Protein AF-A0A8J8B102-F1 (afdb_monomer)

Secondary structure (DSSP, 8-state):
--HHHHHHHHHHHHHHHHHHHHHHHHHHHHHHHHHHHHHHHHHHHHHHHHHHHHHHHHHHHHHHHHHHHHHHHHHS-HHHHHHTHHHHHHHHHHHHHHHHHHHHHHHHHHHHHH--HHHHHHHHHHHHHHHHHHHHHHHHHHHHHHHHHHHHHHHHHHHHHHT-

Solvent-accessible surface area (backbone atoms only — not comparable to full-atom values): 8856 Å² total; per-residue (Å²): 136,57,74,67,60,56,52,51,52,49,53,50,51,53,48,54,51,49,51,49,52,50,50,52,52,49,54,50,53,52,50,53,53,50,52,52,50,51,51,52,44,54,48,53,53,50,55,51,48,50,50,42,52,51,52,42,55,51,48,55,54,49,49,55,49,46,52,50,52,50,48,54,46,71,73,41,56,72,68,47,36,64,73,40,45,67,57,48,52,49,45,52,53,51,48,60,51,48,57,48,47,48,53,50,42,49,51,52,42,55,54,56,71,73,47,52,70,70,54,44,70,69,45,44,68,60,53,50,52,55,50,50,54,46,52,49,52,52,55,55,51,52,52,50,51,53,54,47,51,57,51,50,56,53,45,55,52,51,55,58,64,74,77,110

Structure (mmCIF, N/CA/C/O backbone):
data_AF-A0A8J8B102-F1
#
_entry.id   AF-A0A8J8B102-F1
#
loop_
_atom_site.group_PDB
_atom_site.id
_atom_site.type_symbol
_atom_site.label_atom_id
_atom_site.label_alt_id
_atom_site.label_comp_id
_atom_site.label_asym_id
_atom_site.label_entity_id
_atom_site.label_seq_id
_atom_site.pdbx_PDB_ins_code
_atom_site.Cartn_x
_atom_site.Cartn_y
_atom_site.Cartn_z
_atom_site.occupancy
_atom_site.B_iso_or_equiv
_atom_site.auth_seq_id
_atom_site.auth_comp_id
_atom_site.auth_asym_id
_atom_site.auth_atom_id
_atom_site.pdbx_PDB_model_num
ATOM 1 N N . MET A 1 1 ? 42.959 -3.432 -69.234 1.00 57.72 1 MET A N 1
ATOM 2 C CA . MET A 1 1 ? 42.660 -3.101 -67.825 1.00 57.72 1 MET A CA 1
ATOM 3 C C . MET A 1 1 ? 43.971 -2.744 -67.163 1.00 57.72 1 MET A C 1
ATOM 5 O O . MET A 1 1 ? 44.869 -3.580 -67.169 1.00 57.72 1 MET A O 1
ATOM 9 N N . ASN A 1 2 ? 44.118 -1.507 -66.695 1.00 83.88 2 ASN A N 1
ATOM 10 C CA . ASN A 1 2 ? 45.365 -1.053 -66.081 1.00 83.88 2 ASN A CA 1
ATOM 11 C C . ASN A 1 2 ? 45.392 -1.481 -64.606 1.00 83.88 2 ASN A C 1
ATOM 13 O O . ASN A 1 2 ? 44.343 -1.606 -63.977 1.00 83.88 2 ASN A O 1
ATOM 17 N N . ALA A 1 3 ? 46.580 -1.697 -64.035 1.00 80.69 3 ALA A N 1
ATOM 18 C CA . ALA A 1 3 ? 46.732 -2.128 -62.637 1.00 80.69 3 ALA A CA 1
ATOM 19 C C . ALA A 1 3 ? 46.008 -1.195 -61.639 1.00 80.69 3 ALA A C 1
ATOM 21 O O . ALA A 1 3 ? 45.485 -1.651 -60.627 1.00 80.69 3 ALA A O 1
ATOM 22 N N . SER A 1 4 ? 45.909 0.095 -61.972 1.00 82.88 4 SER A N 1
ATOM 23 C CA . SER A 1 4 ? 45.161 1.104 -61.212 1.00 82.88 4 SER A CA 1
ATOM 24 C C . SER A 1 4 ? 43.658 0.806 -61.115 1.00 82.88 4 SER A C 1
ATOM 26 O O . SER A 1 4 ? 43.077 0.969 -60.045 1.00 82.88 4 SER A O 1
ATOM 28 N N . ASP A 1 5 ? 43.030 0.331 -62.195 1.00 84.38 5 ASP A N 1
ATOM 29 C CA . ASP A 1 5 ? 41.588 0.036 -62.224 1.00 84.38 5 ASP A CA 1
ATOM 30 C C . ASP A 1 5 ? 41.266 -1.176 -61.343 1.00 84.38 5 ASP A C 1
ATOM 32 O O . ASP A 1 5 ? 40.254 -1.213 -60.644 1.00 84.38 5 ASP A O 1
ATOM 36 N N . PHE A 1 6 ? 42.169 -2.162 -61.337 1.00 85.94 6 PHE A N 1
ATOM 37 C CA . PHE A 1 6 ? 42.057 -3.354 -60.502 1.00 85.94 6 PHE A CA 1
ATOM 38 C C . PHE A 1 6 ? 42.207 -3.025 -59.010 1.00 85.94 6 PHE A C 1
ATOM 40 O O . PHE A 1 6 ? 41.417 -3.491 -58.190 1.00 85.94 6 PHE A O 1
ATOM 47 N N . ILE A 1 7 ? 43.171 -2.169 -58.656 1.00 85.50 7 ILE A N 1
ATOM 48 C CA . ILE A 1 7 ? 43.363 -1.701 -57.275 1.00 85.50 7 ILE A CA 1
ATOM 49 C C . ILE A 1 7 ? 42.149 -0.890 -56.804 1.00 85.50 7 ILE A C 1
ATOM 51 O O . ILE A 1 7 ? 41.671 -1.103 -55.690 1.00 85.50 7 ILE A O 1
ATOM 55 N N . ALA A 1 8 ? 41.606 -0.010 -57.651 1.00 86.75 8 ALA A N 1
ATOM 56 C CA . ALA A 1 8 ? 40.409 0.765 -57.332 1.00 86.75 8 ALA A CA 1
ATOM 57 C C . ALA A 1 8 ? 39.176 -0.131 -57.111 1.00 86.75 8 ALA A C 1
ATOM 59 O O . ALA A 1 8 ? 38.432 0.071 -56.151 1.00 86.75 8 ALA A O 1
ATOM 60 N N . ALA A 1 9 ? 38.990 -1.159 -57.947 1.00 88.94 9 ALA A N 1
ATOM 61 C CA . ALA A 1 9 ? 37.909 -2.129 -57.785 1.00 88.94 9 ALA A CA 1
ATOM 62 C C . ALA A 1 9 ? 38.024 -2.907 -56.461 1.00 88.94 9 ALA A C 1
ATOM 64 O O . ALA A 1 9 ? 37.033 -3.050 -55.744 1.00 88.94 9 ALA A O 1
ATOM 65 N N . ILE A 1 10 ? 39.230 -3.352 -56.090 1.00 88.75 10 ILE A N 1
ATOM 66 C CA . ILE A 1 10 ? 39.471 -4.023 -54.803 1.00 88.75 10 ILE A CA 1
ATOM 67 C C . ILE A 1 10 ? 39.207 -3.073 -53.632 1.00 88.75 10 ILE A C 1
ATOM 69 O O . ILE A 1 10 ? 38.535 -3.458 -52.677 1.00 88.75 10 ILE A O 1
ATOM 73 N N . ALA A 1 11 ? 39.688 -1.830 -53.701 1.00 90.31 11 ALA A N 1
ATOM 74 C CA . ALA A 1 11 ? 39.469 -0.837 -52.652 1.00 90.31 11 ALA A CA 1
ATOM 75 C C . ALA A 1 11 ? 37.972 -0.563 -52.426 1.00 90.31 11 ALA A C 1
ATOM 77 O O . ALA A 1 11 ? 37.524 -0.474 -51.282 1.00 90.31 11 ALA A O 1
ATOM 78 N N . LEU A 1 12 ? 37.184 -0.504 -53.504 1.00 90.38 12 LEU A N 1
ATOM 79 C CA . LEU A 1 12 ? 35.733 -0.349 -53.433 1.00 90.38 12 LEU A CA 1
ATOM 80 C C . LEU A 1 12 ? 35.074 -1.562 -52.760 1.00 90.38 12 LEU A C 1
ATOM 82 O O . LEU A 1 12 ? 34.257 -1.388 -51.857 1.00 90.38 12 LEU A O 1
ATOM 86 N N . VAL A 1 13 ? 35.470 -2.785 -53.126 1.00 92.44 13 VAL A N 1
ATOM 87 C CA . VAL A 1 13 ? 34.958 -4.016 -52.497 1.00 92.44 13 VAL A CA 1
ATOM 88 C C . VAL A 1 13 ? 35.298 -4.066 -51.005 1.00 92.44 13 VAL A C 1
ATOM 90 O O . VAL A 1 13 ? 34.425 -4.355 -50.189 1.00 92.44 13 VAL A O 1
ATOM 93 N N . VAL A 1 14 ? 36.534 -3.732 -50.622 1.00 91.88 14 VAL A N 1
ATOM 94 C CA . VAL A 1 14 ? 36.960 -3.683 -49.212 1.00 91.88 14 VAL A CA 1
ATOM 95 C C . VAL A 1 14 ? 36.187 -2.614 -48.438 1.00 91.88 14 VAL A C 1
ATOM 97 O O . VAL A 1 14 ? 35.777 -2.860 -47.302 1.00 91.88 14 VAL A O 1
ATOM 100 N N . SER A 1 15 ? 35.936 -1.454 -49.046 1.00 89.88 15 SER A N 1
ATOM 101 C CA . SER A 1 15 ? 35.138 -0.385 -48.442 1.00 89.88 15 SER A CA 1
ATOM 102 C C . SER A 1 15 ? 33.690 -0.826 -48.205 1.00 89.88 15 SER A C 1
ATOM 104 O O . SER A 1 15 ? 33.186 -0.691 -47.090 1.00 89.88 15 SER A O 1
ATOM 106 N N . LEU A 1 16 ? 33.049 -1.446 -49.203 1.00 92.94 16 LEU A N 1
ATOM 107 C CA . LEU A 1 16 ? 31.690 -1.980 -49.076 1.00 92.94 16 LEU A CA 1
ATOM 108 C C . LEU A 1 16 ? 31.598 -3.094 -48.027 1.00 92.94 16 LEU A C 1
ATOM 110 O O . LEU A 1 16 ? 30.674 -3.089 -47.214 1.00 92.94 16 LEU A O 1
ATOM 114 N N . LEU A 1 17 ? 32.562 -4.020 -47.997 1.00 93.50 17 LEU A N 1
ATOM 115 C CA . LEU A 1 17 ? 32.618 -5.076 -46.982 1.00 93.50 17 LEU A CA 1
ATOM 116 C C . LEU A 1 17 ? 32.802 -4.494 -45.577 1.00 93.50 17 LEU A C 1
ATOM 118 O O . LEU A 1 17 ? 32.106 -4.901 -44.650 1.00 93.50 17 LEU A O 1
ATOM 122 N N . SER A 1 18 ? 33.684 -3.506 -45.421 1.00 90.31 18 SER A N 1
ATOM 123 C CA . SER A 1 18 ? 33.917 -2.837 -44.135 1.00 90.31 18 SER A CA 1
ATOM 124 C C . SER A 1 18 ? 32.673 -2.085 -43.661 1.00 90.31 18 SER A C 1
ATOM 126 O O . SER A 1 18 ? 32.286 -2.198 -42.497 1.00 90.31 18 SER A O 1
ATOM 128 N N . ALA A 1 19 ? 31.995 -1.376 -44.567 1.00 92.25 19 ALA A N 1
ATOM 129 C CA . ALA A 1 19 ? 30.733 -0.703 -44.280 1.00 92.25 19 ALA A CA 1
ATOM 130 C C . ALA A 1 19 ? 29.633 -1.704 -43.887 1.00 92.25 19 ALA A C 1
ATOM 132 O O . ALA A 1 19 ? 28.903 -1.463 -42.928 1.00 92.25 19 ALA A O 1
ATOM 133 N N . TRP A 1 20 ? 29.547 -2.853 -44.564 1.00 93.56 20 TRP A N 1
ATOM 134 C CA . TRP A 1 20 ? 28.582 -3.905 -44.240 1.00 93.56 20 TRP A CA 1
ATOM 135 C C . TRP A 1 20 ? 28.850 -4.555 -42.875 1.00 93.56 20 TRP A C 1
ATOM 137 O O . TRP A 1 20 ? 27.918 -4.725 -42.086 1.00 93.56 20 TRP A O 1
ATOM 147 N N . ILE A 1 21 ? 30.111 -4.868 -42.556 1.00 91.94 21 ILE A N 1
ATOM 148 C CA . ILE A 1 21 ? 30.507 -5.406 -41.244 1.00 91.94 21 ILE A CA 1
ATOM 149 C C . ILE A 1 21 ? 30.211 -4.384 -40.143 1.00 91.94 21 ILE A C 1
ATOM 151 O O . ILE A 1 21 ? 29.611 -4.743 -39.131 1.00 91.94 21 ILE A O 1
ATOM 155 N N . SER A 1 22 ? 30.566 -3.114 -40.355 1.00 89.44 22 SER A N 1
ATOM 156 C CA . SER A 1 22 ? 30.289 -2.025 -39.412 1.00 89.44 22 SER A CA 1
ATOM 157 C C . SER A 1 22 ? 28.786 -1.846 -39.184 1.00 89.44 22 SER A C 1
ATOM 159 O O . SER A 1 22 ? 28.327 -1.819 -38.042 1.00 89.44 22 SER A O 1
ATOM 161 N N . TYR A 1 23 ? 27.988 -1.844 -40.256 1.00 91.31 23 TYR A N 1
ATOM 162 C CA . TYR A 1 23 ? 26.529 -1.786 -40.171 1.00 91.31 23 TYR A CA 1
ATOM 163 C C . TYR A 1 23 ? 25.949 -2.978 -39.401 1.00 91.31 23 TYR A C 1
ATOM 165 O O . TYR A 1 23 ? 25.085 -2.803 -38.539 1.00 91.31 23 TYR A O 1
ATOM 173 N N . ARG A 1 24 ? 26.438 -4.196 -39.664 1.00 92.75 24 ARG A N 1
ATOM 174 C CA . ARG A 1 24 ? 26.001 -5.410 -38.963 1.00 92.75 24 ARG A CA 1
ATOM 175 C C . ARG A 1 24 ? 26.370 -5.371 -37.479 1.00 92.75 24 ARG A C 1
ATOM 177 O O . ARG A 1 24 ? 25.529 -5.704 -36.647 1.00 92.75 24 ARG A O 1
ATOM 184 N N . ALA A 1 25 ? 27.587 -4.945 -37.148 1.00 87.81 25 ALA A N 1
ATOM 185 C CA . ALA A 1 25 ? 28.045 -4.794 -35.770 1.00 87.81 25 ALA A CA 1
ATOM 186 C C . ALA A 1 25 ? 27.236 -3.724 -35.022 1.00 87.81 25 ALA A C 1
ATOM 188 O O . ALA A 1 25 ? 26.820 -3.950 -33.888 1.00 87.81 25 ALA A O 1
ATOM 189 N N . HIS A 1 26 ? 26.937 -2.599 -35.676 1.00 86.88 26 HIS A N 1
ATOM 190 C CA . HIS A 1 26 ? 26.092 -1.545 -35.123 1.00 86.88 26 HIS A CA 1
ATOM 191 C C . HIS A 1 26 ? 24.652 -2.022 -34.889 1.00 86.88 26 HIS A C 1
ATOM 193 O O . HIS A 1 26 ? 24.110 -1.856 -33.803 1.00 86.88 26 HIS A O 1
ATOM 199 N N . ARG A 1 27 ? 24.035 -2.702 -35.863 1.00 88.62 27 ARG A N 1
ATOM 200 C CA . ARG A 1 27 ? 22.708 -3.320 -35.693 1.00 88.62 27 ARG A CA 1
ATOM 201 C C . ARG A 1 27 ? 22.681 -4.317 -34.538 1.00 88.62 27 ARG A C 1
ATOM 203 O O . ARG A 1 27 ? 21.702 -4.360 -33.801 1.00 88.62 27 ARG A O 1
ATOM 210 N N . HIS A 1 28 ? 23.731 -5.120 -34.394 1.00 87.44 28 HIS A N 1
ATOM 211 C CA . HIS A 1 28 ? 23.839 -6.082 -33.305 1.00 87.44 28 HIS A CA 1
ATOM 212 C C . HIS A 1 28 ? 23.984 -5.390 -31.944 1.00 87.44 28 HIS A C 1
ATOM 214 O O . HIS A 1 28 ? 23.327 -5.791 -30.991 1.00 87.44 28 HIS A O 1
ATOM 220 N N . SER A 1 29 ? 24.797 -4.334 -31.841 1.00 86.19 29 SER A N 1
ATOM 221 C CA . SER A 1 29 ? 24.971 -3.602 -30.581 1.00 86.19 29 SER A CA 1
ATOM 222 C C . SER A 1 29 ? 23.726 -2.815 -30.175 1.00 86.19 29 SER A C 1
ATOM 224 O O . SER A 1 29 ? 23.410 -2.773 -28.990 1.00 86.19 29 SER A O 1
ATOM 226 N N . VAL A 1 30 ? 22.986 -2.249 -31.133 1.00 88.44 30 VAL A N 1
ATOM 227 C CA . VAL A 1 30 ? 21.690 -1.603 -30.870 1.00 88.44 30 VAL A CA 1
ATOM 228 C C . VAL A 1 30 ? 20.682 -2.620 -30.335 1.00 88.44 30 VAL A C 1
ATOM 230 O O . VAL A 1 30 ? 20.104 -2.378 -29.284 1.00 88.44 30 VAL A O 1
ATOM 233 N N . ARG A 1 31 ? 20.550 -3.791 -30.978 1.00 87.06 31 ARG A N 1
ATOM 234 C CA . ARG A 1 31 ? 19.657 -4.863 -30.498 1.00 87.06 31 ARG A CA 1
ATOM 235 C C . ARG A 1 31 ? 20.018 -5.344 -29.097 1.00 87.06 31 ARG A C 1
ATOM 237 O O . ARG A 1 31 ? 19.144 -5.443 -28.253 1.00 87.06 31 ARG A O 1
ATOM 244 N N . MET A 1 32 ? 21.304 -5.577 -28.829 1.00 87.62 32 MET A N 1
ATOM 245 C CA . MET A 1 32 ? 21.752 -5.998 -27.497 1.00 87.62 32 MET A CA 1
ATOM 246 C C . MET A 1 32 ? 21.428 -4.951 -26.424 1.00 87.62 32 MET A C 1
ATOM 248 O O . MET A 1 32 ? 20.998 -5.314 -25.336 1.00 87.62 32 MET A O 1
ATOM 252 N N . LYS A 1 33 ? 21.577 -3.655 -26.733 1.00 88.31 33 LYS A N 1
ATOM 253 C CA . LYS A 1 33 ? 21.189 -2.572 -25.815 1.00 88.31 33 LYS A CA 1
ATOM 254 C C . LYS A 1 33 ? 19.678 -2.494 -25.598 1.00 88.31 33 LYS A C 1
ATOM 256 O O . LYS A 1 33 ? 19.245 -2.217 -24.484 1.00 88.31 33 LYS A O 1
ATOM 261 N N . GLU A 1 34 ? 18.884 -2.711 -26.644 1.00 88.69 34 GLU A N 1
ATOM 262 C CA . GLU A 1 34 ? 17.423 -2.779 -26.538 1.00 88.69 34 GLU A CA 1
ATOM 263 C C . GLU A 1 34 ? 16.995 -3.959 -25.655 1.00 88.69 34 GLU A C 1
ATOM 265 O O . GLU A 1 34 ? 16.202 -3.771 -24.736 1.00 88.69 34 GLU A O 1
ATOM 270 N N . ASP A 1 35 ? 17.572 -5.144 -25.866 1.00 89.00 35 ASP A N 1
ATOM 271 C CA . ASP A 1 35 ? 17.293 -6.341 -25.067 1.00 89.00 35 ASP A CA 1
ATOM 272 C C . ASP A 1 35 ? 17.701 -6.156 -23.597 1.00 89.00 35 ASP A C 1
ATOM 274 O O . ASP A 1 35 ? 16.931 -6.481 -22.692 1.00 89.00 35 ASP A O 1
ATOM 278 N N . GLU A 1 36 ? 18.878 -5.577 -23.344 1.00 90.94 36 GLU A N 1
ATOM 279 C CA . GLU A 1 36 ? 19.356 -5.265 -21.994 1.00 90.94 36 GLU A CA 1
ATOM 280 C C . GLU A 1 36 ? 18.439 -4.253 -21.289 1.00 90.94 36 GLU A C 1
ATOM 282 O O . GLU A 1 36 ? 18.052 -4.463 -20.138 1.00 90.94 36 GLU A O 1
ATOM 287 N N . SER A 1 37 ? 18.018 -3.197 -21.995 1.00 87.75 37 SER A N 1
ATOM 288 C CA . SER A 1 37 ? 17.056 -2.209 -21.487 1.00 87.75 37 SER A CA 1
ATOM 289 C C . SER A 1 37 ? 15.702 -2.846 -21.167 1.00 87.75 37 SER A C 1
ATOM 291 O O . SER A 1 37 ? 15.134 -2.596 -20.104 1.00 87.75 37 SER A O 1
ATOM 293 N N . ASN A 1 38 ? 15.193 -3.704 -22.054 1.00 90.00 38 ASN A N 1
ATOM 294 C CA . ASN A 1 38 ? 13.918 -4.395 -21.863 1.00 90.00 38 ASN A CA 1
ATOM 295 C C . 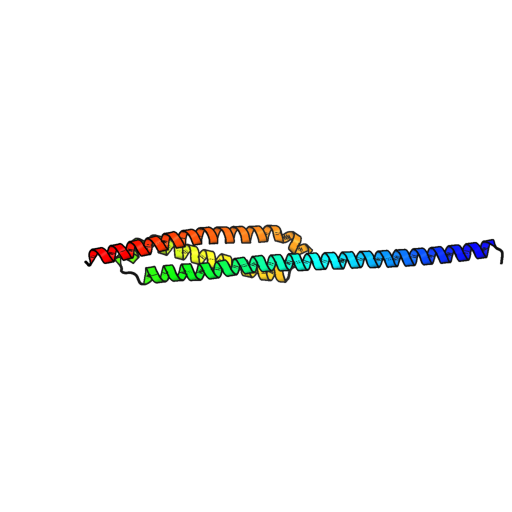ASN A 1 38 ? 13.962 -5.356 -20.670 1.00 90.00 38 ASN A C 1
ATOM 297 O O . ASN A 1 38 ? 12.996 -5.445 -19.906 1.00 90.00 38 ASN A O 1
ATOM 301 N N . LEU A 1 39 ? 15.081 -6.058 -20.483 1.00 92.69 39 LEU A N 1
ATOM 302 C CA . LEU A 1 39 ? 15.279 -6.960 -19.353 1.00 92.69 39 LEU A CA 1
ATOM 303 C C . LEU A 1 39 ? 15.388 -6.188 -18.034 1.00 92.69 39 LEU A C 1
ATOM 305 O O . LEU A 1 39 ? 14.735 -6.559 -17.057 1.00 92.69 39 LEU A O 1
ATOM 309 N N . ALA A 1 40 ? 16.150 -5.091 -18.013 1.00 92.44 40 ALA A N 1
ATOM 310 C CA . ALA A 1 40 ? 16.254 -4.211 -16.853 1.00 92.44 40 ALA A CA 1
ATOM 311 C C . ALA A 1 40 ? 14.889 -3.621 -16.467 1.00 92.44 40 ALA A C 1
ATOM 313 O O . ALA A 1 40 ? 14.496 -3.693 -15.304 1.00 92.44 40 ALA A O 1
ATOM 314 N N . PHE A 1 41 ? 14.127 -3.133 -17.449 1.00 93.00 41 PHE A N 1
ATOM 315 C CA . PHE A 1 41 ? 12.773 -2.629 -17.238 1.00 93.00 41 PHE A CA 1
ATOM 316 C C . PHE A 1 41 ? 11.827 -3.711 -16.700 1.00 93.00 41 PHE A C 1
ATOM 318 O O . PHE A 1 41 ? 11.115 -3.482 -15.724 1.00 93.00 41 PHE A O 1
ATOM 325 N N . SER A 1 42 ? 11.832 -4.906 -17.297 1.00 92.75 42 SER A N 1
ATOM 326 C CA . SER A 1 42 ? 10.967 -6.012 -16.862 1.00 92.75 42 SER A CA 1
ATOM 327 C C . SER A 1 42 ? 11.260 -6.419 -15.420 1.00 92.75 42 SER A C 1
ATOM 329 O O . SER A 1 42 ? 10.339 -6.686 -14.645 1.00 92.75 42 SER A O 1
ATOM 331 N N . ARG A 1 43 ? 12.543 -6.423 -15.040 1.00 94.88 43 ARG A N 1
ATOM 332 C CA . ARG A 1 43 ? 12.977 -6.667 -13.666 1.00 94.88 43 ARG A CA 1
ATOM 333 C C . ARG A 1 43 ? 12.498 -5.567 -12.723 1.00 94.88 43 ARG A C 1
ATOM 335 O O . ARG A 1 43 ? 11.867 -5.883 -11.722 1.00 94.88 43 ARG A O 1
ATOM 342 N N . GLU A 1 44 ? 12.744 -4.304 -13.057 1.00 94.31 44 GLU A N 1
ATOM 343 C CA . GLU A 1 44 ? 12.329 -3.157 -12.243 1.00 94.31 44 GLU A CA 1
ATOM 344 C C . GLU A 1 44 ? 10.811 -3.131 -12.023 1.00 94.31 44 GLU A C 1
ATOM 346 O O . GLU A 1 44 ? 10.342 -2.952 -10.899 1.00 94.31 44 GLU A O 1
ATOM 351 N N . LYS A 1 45 ? 10.037 -3.359 -13.087 1.00 95.25 45 LYS A N 1
ATOM 352 C CA . LYS A 1 45 ? 8.578 -3.456 -13.028 1.00 95.25 45 LYS A CA 1
ATOM 353 C C . LYS A 1 45 ? 8.129 -4.601 -12.124 1.00 95.25 45 LYS A C 1
ATOM 355 O O . LYS A 1 45 ? 7.246 -4.410 -11.294 1.00 95.25 45 LYS A O 1
ATOM 360 N N . SER A 1 46 ? 8.752 -5.771 -12.255 1.00 95.38 46 SER A N 1
ATOM 361 C CA . SER A 1 46 ? 8.437 -6.933 -11.417 1.00 95.38 46 SER A CA 1
ATOM 362 C C . SER A 1 46 ? 8.741 -6.666 -9.942 1.00 95.38 46 SER A C 1
ATOM 364 O O . SER A 1 46 ? 7.904 -6.940 -9.088 1.00 95.38 46 SER A O 1
ATOM 366 N N . GLU A 1 47 ? 9.902 -6.085 -9.634 1.00 95.56 47 GLU A N 1
ATOM 367 C CA . GLU A 1 47 ? 10.277 -5.694 -8.268 1.00 95.56 47 GLU A CA 1
ATOM 368 C C . GLU A 1 47 ? 9.280 -4.683 -7.683 1.00 95.56 47 GLU A C 1
ATOM 370 O O . GLU A 1 47 ? 8.881 -4.795 -6.521 1.00 95.56 47 GLU A O 1
ATOM 375 N N . PHE A 1 48 ? 8.820 -3.731 -8.496 1.00 95.50 48 PHE A N 1
ATOM 376 C CA . PHE A 1 48 ? 7.849 -2.736 -8.062 1.00 95.50 48 PHE A CA 1
ATOM 377 C C . PHE A 1 48 ? 6.458 -3.338 -7.800 1.00 95.50 48 PHE A C 1
ATOM 379 O O . PHE A 1 48 ? 5.865 -3.076 -6.753 1.00 95.50 48 PHE A O 1
ATOM 386 N N . LEU A 1 49 ? 5.979 -4.233 -8.672 1.00 96.06 49 LEU A N 1
ATOM 387 C CA . LEU A 1 49 ? 4.737 -4.987 -8.454 1.00 96.06 49 LEU A CA 1
ATOM 388 C C . LEU A 1 49 ? 4.800 -5.852 -7.188 1.00 96.06 49 LEU A C 1
ATOM 390 O O . LEU A 1 49 ? 3.824 -5.921 -6.442 1.00 96.06 49 LEU A O 1
ATOM 394 N N . VAL A 1 50 ? 5.950 -6.478 -6.912 1.00 96.88 50 VAL A N 1
ATOM 395 C CA . VAL A 1 50 ? 6.170 -7.251 -5.678 1.00 96.88 50 VAL A CA 1
ATOM 396 C C . VAL A 1 50 ? 6.092 -6.356 -4.440 1.00 96.88 50 VAL A C 1
ATOM 398 O O . VAL A 1 50 ? 5.526 -6.775 -3.430 1.00 96.88 50 VAL A O 1
ATOM 401 N N . ARG A 1 51 ? 6.614 -5.122 -4.496 1.00 95.56 51 ARG A N 1
ATOM 402 C CA . ARG A 1 51 ? 6.478 -4.168 -3.384 1.00 95.56 51 ARG A CA 1
ATOM 403 C C . ARG A 1 51 ? 5.014 -3.814 -3.125 1.00 95.56 51 ARG A C 1
ATOM 405 O O . ARG A 1 51 ? 4.588 -3.871 -1.975 1.00 95.56 51 ARG A O 1
ATOM 412 N N . ILE A 1 52 ? 4.247 -3.513 -4.174 1.00 96.25 52 ILE A N 1
ATOM 413 C CA . ILE A 1 52 ? 2.813 -3.212 -4.050 1.00 96.25 52 ILE A CA 1
ATOM 414 C C . ILE A 1 52 ? 2.062 -4.405 -3.440 1.00 96.25 52 ILE A C 1
ATOM 416 O O . ILE A 1 52 ? 1.280 -4.237 -2.508 1.00 96.25 52 ILE A O 1
ATOM 420 N N . ASP A 1 53 ? 2.332 -5.625 -3.911 1.00 96.25 53 ASP A N 1
ATOM 421 C CA . ASP A 1 53 ? 1.701 -6.840 -3.381 1.00 96.25 53 ASP A CA 1
ATOM 422 C C . ASP A 1 53 ? 2.052 -7.093 -1.905 1.00 96.25 53 ASP A C 1
ATOM 424 O O . ASP A 1 53 ? 1.201 -7.495 -1.108 1.00 96.25 53 ASP A O 1
ATOM 428 N N . LYS A 1 54 ? 3.296 -6.804 -1.506 1.00 96.06 54 LYS A N 1
ATOM 429 C CA . LYS A 1 54 ? 3.719 -6.880 -0.104 1.00 96.06 54 LYS A CA 1
ATOM 430 C C . LYS A 1 54 ? 2.951 -5.885 0.771 1.00 96.06 54 LYS A C 1
ATOM 432 O O . LYS A 1 54 ? 2.482 -6.283 1.838 1.00 96.06 54 LYS A O 1
ATOM 437 N N . ALA A 1 55 ? 2.803 -4.637 0.324 1.00 95.44 55 ALA A N 1
ATOM 438 C CA . ALA A 1 55 ? 2.030 -3.627 1.043 1.00 95.44 55 ALA A CA 1
ATOM 439 C C . ALA A 1 55 ? 0.565 -4.069 1.200 1.00 95.44 55 ALA A C 1
ATOM 441 O O . ALA A 1 55 ? 0.054 -4.117 2.317 1.00 95.44 55 ALA A O 1
ATOM 442 N N . ARG A 1 56 ? -0.069 -4.548 0.122 1.00 96.00 56 ARG A N 1
ATOM 443 C CA . ARG A 1 56 ? -1.443 -5.087 0.163 1.00 96.00 56 ARG A CA 1
ATOM 444 C C . ARG A 1 56 ? -1.620 -6.187 1.202 1.00 96.00 56 ARG A C 1
ATOM 446 O O . ARG A 1 56 ? -2.506 -6.091 2.040 1.00 96.00 56 ARG A O 1
ATOM 453 N N . LYS A 1 57 ? -0.728 -7.180 1.216 1.00 95.44 57 LYS A N 1
ATOM 454 C CA . LYS A 1 57 ? -0.763 -8.260 2.216 1.00 95.44 57 LYS A CA 1
ATOM 455 C C . LYS A 1 57 ? -0.647 -7.743 3.649 1.00 95.44 57 LYS A C 1
ATOM 457 O O . LYS A 1 57 ? -1.276 -8.301 4.546 1.00 95.44 57 LYS A O 1
ATOM 462 N N . SER A 1 58 ? 0.153 -6.700 3.883 1.00 95.69 58 SER A N 1
ATOM 463 C CA . SER A 1 58 ? 0.223 -6.076 5.210 1.00 95.69 58 SER A CA 1
ATOM 464 C C . SER A 1 58 ? -1.071 -5.354 5.585 1.00 95.69 58 SER A C 1
ATOM 466 O O . SER A 1 58 ? -1.500 -5.466 6.733 1.00 95.69 58 SER A O 1
ATOM 468 N N . PHE A 1 59 ? -1.732 -4.695 4.627 1.00 97.06 59 PHE A N 1
ATOM 469 C CA . PHE A 1 59 ? -3.025 -4.055 4.856 1.00 97.06 59 PHE A CA 1
ATOM 470 C C . PHE A 1 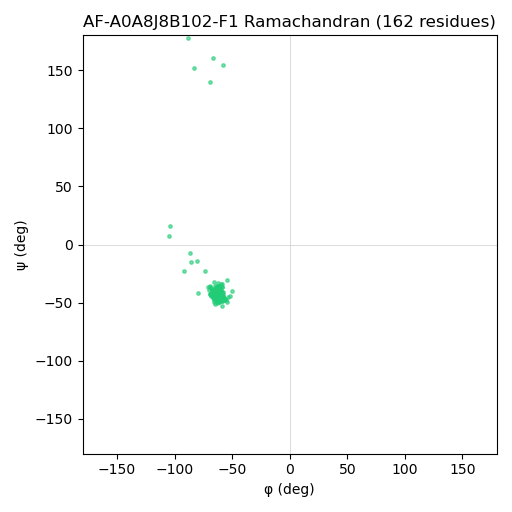59 ? -4.111 -5.085 5.160 1.00 97.0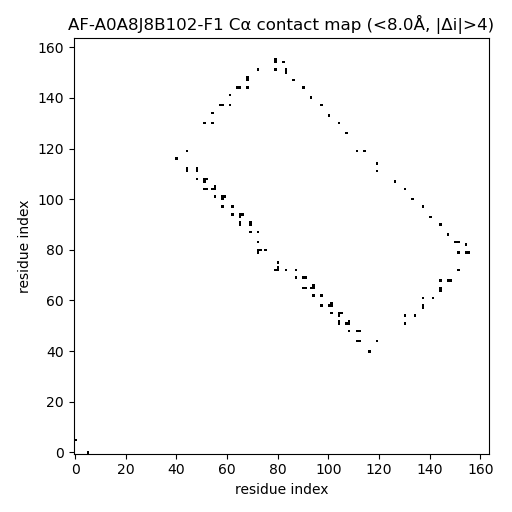6 59 PHE A C 1
ATOM 472 O O . PHE A 1 59 ? -4.795 -4.945 6.166 1.00 97.06 59 PHE A O 1
ATOM 479 N N . ASP A 1 60 ? -4.192 -6.175 4.397 1.00 96.19 60 ASP A N 1
ATOM 480 C CA . ASP A 1 60 ? -5.156 -7.257 4.647 1.00 96.19 60 ASP A CA 1
ATOM 481 C C . ASP A 1 60 ? -4.971 -7.864 6.050 1.00 96.19 60 ASP A C 1
ATOM 483 O O . ASP A 1 60 ? -5.930 -8.093 6.792 1.00 96.19 60 ASP A O 1
ATOM 487 N N . HIS A 1 61 ? -3.720 -8.088 6.465 1.00 96.44 61 HIS A N 1
ATOM 488 C CA . HIS A 1 61 ? -3.426 -8.593 7.806 1.00 96.44 61 HIS A CA 1
ATOM 489 C C . HIS A 1 61 ? -3.870 -7.619 8.907 1.00 96.44 61 HIS A C 1
ATOM 491 O O . HIS A 1 61 ? -4.474 -8.032 9.903 1.00 96.44 61 HIS A O 1
ATOM 497 N N . LEU A 1 62 ? -3.584 -6.327 8.731 1.00 97.44 62 LEU A N 1
ATOM 498 C CA . LEU A 1 62 ? -3.992 -5.290 9.671 1.00 97.44 62 LEU A CA 1
ATOM 499 C C . LEU A 1 62 ? -5.520 -5.160 9.733 1.00 97.44 62 LEU A C 1
ATOM 501 O O . LEU A 1 62 ? -6.069 -5.035 10.824 1.00 97.44 62 LEU A O 1
ATOM 505 N N . GLU A 1 63 ? -6.208 -5.262 8.598 1.00 97.62 63 GLU A N 1
ATOM 506 C CA . GLU A 1 63 ? -7.667 -5.210 8.503 1.00 97.62 63 GLU A CA 1
ATOM 507 C C . GLU A 1 63 ? -8.311 -6.320 9.339 1.00 97.62 63 GLU A C 1
ATOM 509 O O . GLU A 1 63 ? -9.196 -6.063 10.161 1.00 97.62 63 GLU A O 1
ATOM 514 N N . HIS A 1 64 ? -7.822 -7.555 9.193 1.00 97.31 64 HIS A N 1
ATOM 515 C CA . HIS A 1 64 ? -8.272 -8.683 10.005 1.00 97.31 64 HIS A CA 1
ATOM 516 C C . HIS A 1 64 ? -8.049 -8.444 11.499 1.00 97.31 64 HIS A C 1
ATOM 518 O O . HIS A 1 64 ? -8.925 -8.753 12.311 1.00 97.31 64 HIS A O 1
ATOM 524 N N . ARG A 1 65 ? -6.906 -7.859 11.871 1.00 97.31 65 ARG A N 1
ATOM 525 C CA . ARG A 1 65 ? -6.599 -7.543 13.269 1.00 97.31 65 ARG A CA 1
ATOM 526 C C . ARG A 1 65 ? -7.525 -6.460 13.831 1.00 97.31 65 ARG A C 1
ATOM 528 O O . ARG A 1 65 ? -8.062 -6.644 14.920 1.00 97.31 65 ARG A O 1
ATOM 535 N N . LEU A 1 66 ? -7.753 -5.374 13.090 1.00 97.62 66 LEU A N 1
ATOM 536 C CA . LEU A 1 66 ? -8.678 -4.297 13.466 1.00 97.62 66 LEU A CA 1
ATOM 537 C C . LEU A 1 66 ? -10.095 -4.837 13.680 1.00 97.62 66 LEU A C 1
ATOM 539 O O . LEU A 1 66 ? -10.713 -4.569 14.711 1.00 97.62 66 LEU A O 1
ATOM 543 N N . LYS A 1 67 ? -10.584 -5.655 12.739 1.00 97.75 67 LYS A N 1
ATOM 544 C CA . LYS A 1 67 ? -11.893 -6.314 12.837 1.00 97.75 67 LYS A CA 1
ATOM 545 C C . LYS A 1 67 ? -11.983 -7.217 14.067 1.00 97.75 67 LYS A C 1
ATOM 547 O O . LYS A 1 67 ? -12.975 -7.149 14.782 1.00 97.75 67 LYS A O 1
ATOM 552 N N . GLY A 1 68 ? -10.942 -8.000 14.353 1.00 97.50 68 GLY A N 1
ATOM 553 C CA . GLY A 1 68 ? -10.890 -8.849 15.546 1.00 97.50 68 GLY A CA 1
ATOM 554 C C . GLY A 1 68 ? -10.947 -8.057 16.857 1.00 97.50 68 GLY A C 1
ATOM 555 O O . GLY A 1 68 ? -11.655 -8.448 17.780 1.00 97.50 68 GLY A O 1
ATOM 556 N N . LEU A 1 69 ? -10.253 -6.918 16.943 1.00 97.19 69 LEU A N 1
ATOM 557 C CA . LEU A 1 69 ? -10.307 -6.053 18.127 1.00 97.19 69 LEU A CA 1
ATOM 558 C C . LEU A 1 69 ? -11.677 -5.383 18.293 1.00 97.19 69 LEU A C 1
ATOM 560 O O . LEU A 1 69 ? -12.207 -5.350 19.402 1.00 97.19 69 LEU A O 1
ATOM 564 N N . LEU A 1 70 ? -12.272 -4.892 17.202 1.00 97.56 70 LEU A N 1
ATOM 565 C CA . LEU A 1 70 ? -13.630 -4.342 17.220 1.00 97.56 70 LEU A CA 1
ATOM 566 C C . LEU A 1 70 ? -14.657 -5.382 17.670 1.00 97.56 70 LEU A C 1
ATOM 568 O O . LEU A 1 70 ? -15.546 -5.058 18.455 1.00 97.56 70 LEU A O 1
ATOM 572 N N . ASP A 1 71 ? -14.513 -6.624 17.210 1.00 97.19 71 ASP A N 1
ATOM 573 C CA . ASP A 1 71 ? -15.380 -7.732 17.595 1.00 97.19 71 ASP A CA 1
ATOM 574 C C . ASP A 1 71 ? -15.237 -8.081 19.084 1.00 97.19 71 ASP A C 1
ATOM 576 O O . ASP A 1 71 ? -16.243 -8.194 19.788 1.00 97.19 71 ASP A O 1
ATOM 580 N N . ARG A 1 72 ? -14.000 -8.146 19.602 1.00 95.69 72 ARG A N 1
ATOM 581 C CA . ARG A 1 72 ? -13.727 -8.335 21.040 1.00 95.69 72 ARG A CA 1
ATOM 582 C C . ARG A 1 72 ? -14.378 -7.247 21.889 1.00 95.69 72 ARG A C 1
ATOM 584 O O . ARG A 1 72 ? -15.056 -7.560 22.864 1.00 95.69 72 ARG A O 1
ATOM 591 N N . ILE A 1 73 ? -14.220 -5.977 21.505 1.00 94.81 73 ILE A N 1
ATOM 592 C CA . ILE A 1 73 ? -14.872 -4.864 22.208 1.00 94.81 73 ILE A CA 1
ATOM 593 C C . ILE A 1 73 ? -16.394 -5.019 22.119 1.00 94.81 73 ILE A C 1
ATOM 595 O O . ILE A 1 73 ? -17.076 -4.910 23.132 1.00 94.81 73 ILE A O 1
ATOM 599 N N . GLY A 1 74 ? -16.936 -5.318 20.936 1.00 94.06 74 GLY A N 1
ATOM 600 C CA . GLY A 1 74 ? -18.375 -5.460 20.700 1.00 94.06 74 GLY A CA 1
ATOM 601 C C . GLY A 1 74 ? -19.053 -6.541 21.548 1.00 94.06 74 GLY A C 1
ATOM 602 O O . GLY A 1 74 ? -20.191 -6.337 21.976 1.00 94.06 74 GLY A O 1
ATOM 603 N N . HIS A 1 75 ? -18.344 -7.636 21.831 1.00 94.06 75 HIS A N 1
ATOM 604 C CA . HIS A 1 75 ? -18.801 -8.742 22.679 1.00 94.06 75 HIS A CA 1
AT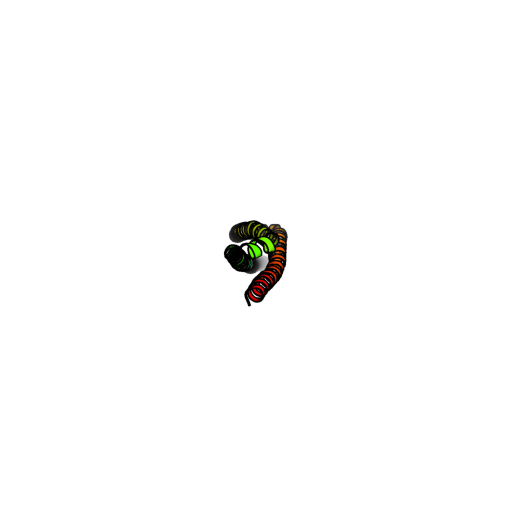OM 605 C C . HIS A 1 75 ? -18.523 -8.546 24.179 1.00 94.06 75 HIS A C 1
ATOM 607 O O . HIS A 1 75 ? -18.989 -9.341 24.997 1.00 94.06 75 HIS A O 1
ATOM 613 N N . GLY A 1 76 ? -17.782 -7.502 24.558 1.00 90.00 76 GLY A N 1
ATOM 614 C CA . GLY A 1 76 ? -17.508 -7.178 25.954 1.00 90.00 76 GLY A CA 1
ATOM 615 C C . GLY A 1 76 ? -18.755 -6.742 26.732 1.00 90.00 76 GLY A C 1
ATOM 616 O O . GLY A 1 76 ? -19.755 -6.290 26.167 1.00 90.00 76 GLY A O 1
ATOM 617 N N . ALA A 1 77 ? -18.679 -6.826 28.064 1.00 89.81 77 ALA A N 1
ATOM 618 C CA . ALA A 1 77 ? -19.708 -6.293 28.957 1.00 89.81 77 ALA A CA 1
ATOM 619 C C . ALA A 1 77 ? -19.931 -4.782 28.737 1.00 89.81 77 ALA A C 1
ATOM 621 O O . ALA A 1 77 ? -19.019 -4.065 28.323 1.00 89.81 77 ALA A O 1
ATOM 622 N N . ASP A 1 78 ? -21.127 -4.279 29.061 1.00 90.62 78 ASP A N 1
ATOM 623 C CA . ASP A 1 78 ? -21.512 -2.871 28.856 1.00 90.62 78 ASP A CA 1
ATOM 624 C C . ASP A 1 78 ? -20.502 -1.864 29.413 1.00 90.62 78 ASP A C 1
ATOM 626 O O . ASP A 1 78 ? -20.209 -0.864 28.755 1.00 90.62 78 ASP A O 1
ATOM 630 N N . ASP A 1 79 ? -19.937 -2.133 30.588 1.00 88.81 79 ASP A N 1
ATOM 631 C CA . ASP A 1 79 ? -18.956 -1.245 31.213 1.00 88.81 79 ASP A CA 1
ATOM 632 C C . ASP A 1 79 ? -17.612 -1.253 30.472 1.00 88.81 79 ASP A C 1
ATOM 634 O O . ASP A 1 79 ? -17.015 -0.192 30.286 1.00 88.81 79 ASP A O 1
ATOM 638 N N . THR A 1 80 ? -17.176 -2.406 29.952 1.00 89.25 80 THR A N 1
ATOM 639 C CA . THR A 1 80 ? -15.998 -2.504 29.071 1.00 89.25 80 THR A CA 1
ATOM 640 C C . THR A 1 80 ? -16.232 -1.759 27.765 1.00 89.25 80 THR A C 1
ATOM 642 O O . THR A 1 80 ? -15.371 -0.999 27.327 1.00 89.25 80 THR A O 1
ATOM 645 N N . ARG A 1 81 ? -17.415 -1.911 27.160 1.00 92.75 81 ARG A N 1
ATOM 646 C CA . ARG A 1 81 ? -17.771 -1.213 25.915 1.00 92.75 81 ARG A CA 1
ATOM 647 C C . ARG A 1 81 ? -17.775 0.298 26.087 1.00 92.75 81 ARG A C 1
ATOM 649 O O . ARG A 1 81 ? -17.265 1.009 25.229 1.00 92.75 81 ARG A O 1
ATOM 656 N N . LYS A 1 82 ? -18.311 0.793 27.207 1.00 92.94 82 LYS A N 1
ATOM 657 C CA . LYS A 1 82 ? -18.270 2.222 27.549 1.00 92.94 82 LYS A CA 1
ATOM 658 C C . LYS A 1 82 ? -16.845 2.702 27.807 1.00 92.94 82 LYS A C 1
ATOM 660 O O . LYS A 1 82 ? -16.490 3.783 27.347 1.00 92.94 82 LYS A O 1
ATOM 665 N N . ALA A 1 83 ? -16.039 1.912 28.516 1.00 91.94 83 ALA A N 1
ATOM 666 C CA . ALA A 1 83 ? -14.653 2.257 28.816 1.00 91.94 83 ALA A CA 1
ATOM 667 C C . ALA A 1 83 ? -13.768 2.317 27.561 1.00 91.94 83 ALA A C 1
ATOM 669 O O . ALA A 1 83 ? -12.858 3.135 27.524 1.00 91.94 83 ALA A O 1
ATOM 670 N N . LEU A 1 84 ? -14.056 1.490 26.548 1.00 95.44 84 LEU A N 1
ATOM 671 C CA . LEU A 1 84 ? -13.278 1.363 25.308 1.00 95.44 84 LEU A CA 1
ATOM 672 C C . LEU A 1 84 ? -13.924 2.053 24.095 1.00 95.44 84 LEU A C 1
ATOM 674 O O . LEU A 1 84 ? -13.590 1.758 22.946 1.00 95.44 84 LEU A O 1
ATOM 678 N N . ALA A 1 85 ? -14.894 2.944 24.320 1.00 95.75 85 ALA A N 1
ATOM 679 C CA . ALA A 1 85 ? -15.638 3.577 23.234 1.00 95.75 85 ALA A CA 1
ATOM 680 C C . ALA A 1 85 ? -14.731 4.425 22.322 1.00 95.75 85 ALA A C 1
ATOM 682 O O . ALA A 1 85 ? -14.903 4.416 21.105 1.00 95.75 85 ALA A O 1
ATOM 683 N N . ALA A 1 86 ? -13.747 5.124 22.895 1.00 95.94 86 ALA A N 1
ATOM 684 C CA . ALA A 1 86 ? -12.813 5.952 22.134 1.00 95.94 86 ALA A CA 1
ATOM 685 C C . ALA A 1 86 ? -11.883 5.098 21.259 1.00 95.94 86 ALA A C 1
ATOM 687 O O . ALA A 1 86 ? -11.668 5.407 20.088 1.00 95.94 86 ALA A O 1
ATOM 688 N N . GLU A 1 87 ? -11.375 3.995 21.806 1.00 96.38 87 GLU A N 1
ATOM 689 C CA . GLU A 1 87 ? -10.562 3.021 21.089 1.00 96.38 87 GLU A CA 1
ATOM 690 C C . GLU A 1 87 ? -11.360 2.387 19.948 1.00 96.38 87 GLU A C 1
ATOM 692 O O . GLU A 1 87 ? -10.851 2.289 18.836 1.00 96.38 87 GLU A O 1
ATOM 697 N N . ALA A 1 88 ? -12.621 2.018 20.183 1.00 96.75 88 ALA A N 1
ATOM 698 C CA . ALA A 1 88 ? -13.485 1.467 19.144 1.00 96.75 88 ALA A CA 1
ATOM 699 C C . ALA A 1 88 ? -13.716 2.458 17.989 1.00 96.75 88 ALA A C 1
ATOM 701 O O . ALA A 1 88 ? -13.638 2.065 16.827 1.00 96.75 88 ALA A O 1
ATOM 702 N N . GLU A 1 89 ? -13.966 3.738 18.276 1.00 97.75 89 GLU A N 1
ATOM 703 C CA . GLU A 1 89 ? -14.104 4.759 17.227 1.00 97.75 89 GLU A CA 1
ATOM 704 C C . GLU A 1 89 ? -12.794 4.982 16.460 1.00 97.75 89 GLU A C 1
ATOM 706 O O . GLU A 1 89 ? -12.809 5.084 15.231 1.00 97.75 89 GLU A O 1
ATOM 711 N N . GLN A 1 90 ? -11.647 4.963 17.147 1.00 97.50 90 GLN A N 1
ATOM 712 C CA . GLN A 1 90 ? -10.348 5.050 16.482 1.00 97.50 90 GLN A CA 1
ATOM 713 C C . GLN A 1 90 ? -10.098 3.848 15.562 1.00 97.50 90 GLN A C 1
ATOM 715 O O . GLN A 1 90 ? -9.674 4.039 14.425 1.00 97.50 90 GLN A O 1
ATOM 720 N N . LEU A 1 91 ? -10.403 2.623 16.005 1.00 97.31 91 LEU A N 1
ATOM 721 C CA . LEU A 1 91 ? -10.252 1.418 15.183 1.00 97.31 91 LEU A CA 1
ATOM 722 C C . LEU A 1 91 ? -11.173 1.437 13.952 1.00 97.31 91 LEU A C 1
ATOM 724 O O . LEU A 1 91 ? -10.768 0.983 12.885 1.00 97.31 91 LEU A O 1
ATOM 728 N N . LYS A 1 92 ? -12.395 1.978 14.068 1.00 98.00 92 LYS A N 1
ATOM 729 C CA . LYS A 1 92 ? -13.300 2.163 12.917 1.00 98.00 92 LYS A CA 1
ATOM 730 C C . LYS A 1 92 ? -12.748 3.175 11.916 1.00 98.00 92 LYS A C 1
ATOM 732 O O . LYS A 1 92 ? -12.811 2.933 10.713 1.00 98.00 92 LYS A O 1
ATOM 737 N N . SER A 1 93 ? -12.208 4.290 12.408 1.00 97.88 93 SER A N 1
ATOM 738 C CA . SER A 1 93 ? -11.539 5.290 11.570 1.00 97.88 93 SER A CA 1
ATOM 739 C C . SER A 1 93 ? -10.340 4.676 10.842 1.00 97.88 93 SER A C 1
ATOM 741 O O . SER A 1 93 ? -10.217 4.808 9.623 1.00 97.88 93 SER A O 1
ATOM 743 N N . ASP A 1 94 ? -9.517 3.916 11.571 1.00 97.69 94 ASP A N 1
ATOM 744 C CA . ASP A 1 94 ? -8.358 3.225 11.011 1.00 97.69 94 ASP A CA 1
ATOM 745 C C . ASP A 1 94 ? -8.774 2.219 9.927 1.00 97.69 94 ASP A C 1
ATOM 747 O O . ASP A 1 94 ? -8.156 2.169 8.865 1.00 97.69 94 ASP A O 1
ATOM 751 N N . LEU A 1 95 ? -9.857 1.468 10.157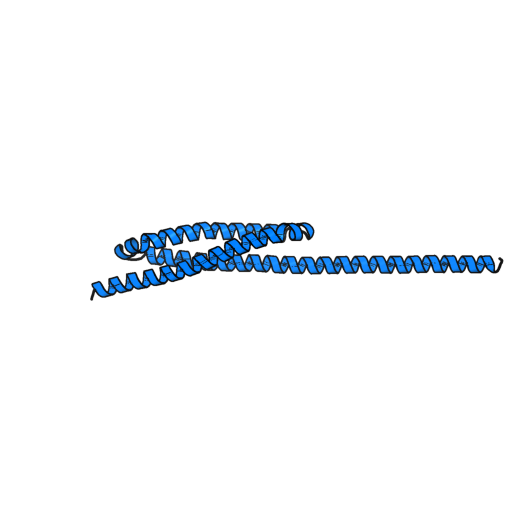 1.00 97.50 95 LEU A N 1
ATOM 752 C CA . LEU A 1 95 ? -10.408 0.523 9.187 1.00 97.50 95 LEU A CA 1
ATOM 753 C C . LEU A 1 95 ? -10.870 1.227 7.903 1.00 97.50 95 LEU A C 1
ATOM 755 O O . LEU A 1 95 ? -10.523 0.793 6.808 1.00 97.50 95 LEU A O 1
ATOM 759 N N . SER A 1 96 ? -11.595 2.343 8.025 1.00 97.44 96 SER A N 1
ATOM 760 C CA . SER A 1 96 ? -12.060 3.109 6.862 1.00 97.44 96 SER A CA 1
ATOM 761 C C . SER A 1 96 ? -10.906 3.671 6.030 1.00 97.44 96 SER A C 1
ATOM 763 O O . SER A 1 96 ? -11.012 3.730 4.803 1.00 97.44 96 SER A O 1
ATOM 765 N N . TYR A 1 97 ? -9.824 4.110 6.677 1.00 97.00 97 TYR A N 1
ATOM 766 C CA . TYR A 1 97 ? -8.637 4.588 5.973 1.00 97.00 97 TYR A CA 1
ATOM 767 C C . TYR A 1 97 ? -7.916 3.433 5.268 1.00 97.00 97 TYR A C 1
ATOM 769 O O . TYR A 1 97 ? -7.560 3.551 4.096 1.00 97.00 97 TYR A O 1
ATOM 777 N N . LEU A 1 98 ? -7.785 2.287 5.941 1.00 96.94 98 LEU A N 1
ATOM 778 C CA . LEU A 1 98 ? -7.124 1.095 5.411 1.00 96.94 98 LEU A CA 1
ATOM 779 C C . LEU A 1 98 ? -7.814 0.529 4.161 1.00 96.94 98 LEU A C 1
ATOM 781 O O . LEU A 1 98 ? -7.137 0.134 3.214 1.00 96.94 98 LEU A O 1
ATOM 785 N N . GLU A 1 99 ? -9.148 0.562 4.108 1.00 95.94 99 GLU A N 1
ATOM 786 C CA . GLU A 1 99 ? -9.902 0.241 2.888 1.00 95.94 99 GLU A CA 1
ATOM 787 C C . GLU A 1 99 ? -9.535 1.181 1.723 1.00 95.94 99 GLU A C 1
ATOM 789 O O . GLU A 1 99 ? -9.520 0.781 0.556 1.00 95.94 99 GLU A O 1
ATOM 794 N N . GLY A 1 100 ? -9.231 2.447 2.027 1.00 96.25 100 GLY A N 1
ATOM 795 C CA . GLY A 1 100 ? -8.682 3.411 1.075 1.00 96.25 100 GLY A CA 1
ATOM 796 C C . GLY A 1 100 ? -7.307 2.990 0.557 1.00 96.25 100 GLY A C 1
ATOM 797 O O . GLY A 1 100 ? -7.128 2.915 -0.660 1.00 96.25 100 GLY A O 1
ATOM 798 N N . CYS A 1 101 ? -6.384 2.639 1.456 1.00 96.50 101 CYS A N 1
ATOM 799 C CA . CYS A 1 101 ? -5.048 2.141 1.107 1.00 96.50 101 CYS A CA 1
ATOM 800 C C . CYS A 1 101 ? -5.117 0.878 0.236 1.00 96.50 101 CYS A C 1
ATOM 802 O O . CYS A 1 101 ? -4.406 0.768 -0.759 1.00 96.50 101 CYS A O 1
ATOM 804 N N . GLN A 1 102 ? -6.010 -0.069 0.543 1.00 95.81 102 GLN A N 1
ATOM 805 C CA . GLN A 1 102 ? -6.198 -1.278 -0.268 1.00 95.81 102 GLN A CA 1
ATOM 806 C C . GLN A 1 102 ? -6.667 -0.955 -1.691 1.00 95.81 102 GLN A C 1
ATOM 808 O O . GLN A 1 102 ? -6.117 -1.493 -2.657 1.00 95.81 102 GLN A O 1
ATOM 813 N N . ARG A 1 103 ? -7.654 -0.058 -1.840 1.00 96.56 103 ARG A N 1
ATOM 814 C CA . ARG A 1 103 ? -8.119 0.400 -3.161 1.00 96.56 103 ARG A CA 1
ATOM 815 C C . ARG A 1 103 ? -7.010 1.117 -3.928 1.00 96.56 103 ARG A C 1
ATOM 817 O O . ARG A 1 103 ? -6.830 0.853 -5.114 1.00 96.56 103 ARG A O 1
ATOM 824 N N . GLN A 1 104 ? -6.253 1.982 -3.253 1.00 96.50 104 GLN A N 1
ATOM 825 C CA . GLN A 1 104 ? -5.119 2.686 -3.847 1.00 96.50 104 GLN A CA 1
ATOM 826 C C . GLN A 1 104 ? -4.049 1.701 -4.320 1.00 96.50 104 GLN A C 1
ATOM 828 O O . GLN A 1 104 ? -3.639 1.749 -5.475 1.00 96.50 104 GLN A O 1
ATOM 833 N N . ALA A 1 105 ? -3.650 0.753 -3.475 1.00 95.56 105 ALA A N 1
ATOM 834 C CA . ALA A 1 105 ? -2.657 -0.251 -3.824 1.00 95.56 105 ALA A CA 1
ATOM 835 C C . ALA A 1 105 ? -3.115 -1.158 -4.980 1.00 95.56 105 ALA A C 1
ATOM 837 O O . ALA A 1 105 ? -2.287 -1.564 -5.794 1.00 95.56 105 ALA A O 1
ATOM 838 N N . TRP A 1 106 ? -4.415 -1.451 -5.098 1.00 95.81 106 TRP A N 1
ATOM 839 C CA . TRP A 1 106 ? -4.960 -2.154 -6.263 1.00 95.81 106 TRP A CA 1
ATOM 840 C C . TRP A 1 106 ? -4.851 -1.320 -7.546 1.00 95.81 106 TRP A C 1
ATOM 842 O O . TRP A 1 106 ? -4.311 -1.814 -8.533 1.00 95.81 106 TRP A O 1
ATOM 852 N N . SER A 1 107 ? -5.255 -0.044 -7.504 1.00 96.00 107 SER A N 1
ATOM 853 C CA . SER A 1 107 ? -5.108 0.889 -8.636 1.00 96.00 107 SER A CA 1
ATOM 854 C C . SER A 1 107 ? -3.650 0.992 -9.086 1.00 96.00 107 SER A C 1
ATOM 856 O O . SER A 1 107 ? -3.342 0.834 -10.262 1.00 96.00 107 SER A O 1
ATOM 858 N N . LEU A 1 108 ? -2.725 1.162 -8.136 1.00 95.69 108 LEU A N 1
ATOM 859 C CA . LEU A 1 108 ? -1.290 1.238 -8.415 1.00 95.69 108 LEU A CA 1
ATOM 860 C C . LEU A 1 108 ? -0.755 -0.046 -9.052 1.00 95.69 108 LEU A C 1
ATOM 862 O O . LEU A 1 108 ? 0.123 0.018 -9.916 1.00 95.69 108 LEU A O 1
ATOM 866 N N . TRP A 1 109 ? -1.261 -1.206 -8.628 1.00 96.00 109 TRP A N 1
ATOM 867 C CA . TRP A 1 109 ? -0.870 -2.490 -9.199 1.00 96.00 109 TRP A CA 1
ATOM 868 C C . TRP A 1 109 ? -1.312 -2.601 -10.660 1.00 96.00 109 TRP A C 1
ATOM 870 O O . TRP A 1 109 ? -0.479 -2.907 -11.513 1.00 96.00 109 TRP A O 1
ATOM 880 N N . GLU A 1 110 ? -2.582 -2.307 -10.956 1.00 95.56 110 GLU A N 1
ATOM 881 C CA . GLU A 1 110 ? -3.136 -2.338 -12.318 1.00 95.56 110 GLU A CA 1
ATOM 882 C C . GLU A 1 110 ? -2.419 -1.335 -13.230 1.00 95.56 110 GLU A C 1
ATOM 884 O O . GLU A 1 110 ? -1.902 -1.712 -14.285 1.00 95.56 110 GLU A O 1
ATOM 889 N N . GLU A 1 111 ? -2.274 -0.085 -12.778 1.00 94.62 111 GLU A N 1
ATOM 890 C CA . GLU A 1 111 ? -1.570 0.967 -13.516 1.00 94.62 111 GLU A CA 1
ATOM 891 C C . GLU A 1 111 ? -0.124 0.560 -13.820 1.00 94.62 111 GLU A C 1
ATOM 893 O O . GLU A 1 111 ? 0.336 0.693 -14.953 1.00 94.62 111 GLU A O 1
ATOM 898 N N . THR A 1 112 ? 0.597 0.012 -12.835 1.00 94.62 112 THR A N 1
ATOM 899 C CA . THR A 1 112 ? 1.973 -0.473 -13.021 1.00 94.62 112 THR A CA 1
ATOM 900 C C . THR A 1 112 ? 2.026 -1.650 -13.992 1.00 94.62 112 THR A C 1
ATOM 902 O O . THR A 1 112 ? 2.937 -1.723 -14.824 1.00 94.62 112 THR A O 1
ATOM 905 N N . TYR A 1 113 ? 1.074 -2.581 -13.897 1.00 93.31 113 TYR A N 1
ATOM 906 C CA . TYR A 1 113 ? 1.016 -3.774 -14.735 1.00 93.31 113 TYR A CA 1
ATOM 907 C C . TYR A 1 113 ? 0.837 -3.431 -16.217 1.00 93.31 113 TYR A C 1
ATOM 909 O O . TYR A 1 113 ? 1.457 -4.070 -17.068 1.00 93.31 113 TYR A O 1
ATOM 917 N N . GLU A 1 114 ? 0.087 -2.383 -16.540 1.00 92.94 114 GLU A N 1
ATOM 918 C CA . GLU A 1 114 ? -0.104 -1.927 -17.922 1.00 92.94 114 GLU A CA 1
ATOM 919 C C . GLU A 1 114 ? 1.000 -0.971 -18.402 1.00 92.94 114 GLU A C 1
ATOM 921 O O . GLU A 1 114 ? 1.183 -0.758 -19.603 1.00 92.94 114 GLU A O 1
ATOM 926 N N . MET A 1 115 ? 1.799 -0.429 -17.481 1.00 92.81 115 MET A N 1
ATOM 927 C CA . MET A 1 115 ? 2.774 0.611 -17.790 1.00 92.81 115 MET A CA 1
ATOM 928 C C . MET A 1 115 ? 3.951 0.114 -18.641 1.00 92.81 115 MET A C 1
ATOM 930 O O . MET A 1 115 ? 4.510 -0.963 -18.400 1.00 92.81 115 MET A O 1
ATOM 934 N N . GLY A 1 116 ? 4.363 0.944 -19.604 1.00 90.75 116 GLY A N 1
ATOM 935 C CA . GLY A 1 116 ? 5.619 0.809 -20.349 1.00 90.75 116 GLY A CA 1
ATOM 936 C C . GLY A 1 116 ? 6.797 1.522 -19.669 1.00 90.75 116 GLY A C 1
ATOM 937 O O . GLY A 1 116 ? 6.631 2.202 -18.657 1.00 90.75 116 GLY A O 1
ATOM 938 N N . GLN A 1 117 ? 7.994 1.405 -20.252 1.00 89.25 117 GLN A N 1
ATOM 939 C CA . GLN A 1 117 ? 9.249 1.896 -19.658 1.00 89.25 117 GLN A CA 1
ATOM 940 C C . GLN A 1 117 ? 9.236 3.391 -19.309 1.00 89.25 117 GLN A C 1
ATOM 942 O O . GLN A 1 117 ? 9.607 3.768 -18.199 1.00 89.25 117 GLN A O 1
ATOM 947 N N . SER A 1 118 ? 8.779 4.246 -20.226 1.00 88.62 118 SER A N 1
ATOM 948 C CA . SER A 1 118 ? 8.715 5.695 -19.996 1.00 88.62 118 SER A CA 1
ATOM 949 C C . SER A 1 118 ? 7.688 6.076 -18.930 1.00 88.62 118 SER A C 1
ATOM 951 O O . SER A 1 118 ? 7.960 6.944 -18.101 1.00 88.62 118 SER A O 1
ATOM 953 N N . GLY A 1 119 ? 6.533 5.406 -18.925 1.00 90.81 119 GLY A N 1
ATOM 954 C CA . GLY A 1 119 ? 5.500 5.614 -17.917 1.00 90.81 119 GLY A CA 1
ATOM 955 C C . GLY A 1 119 ? 6.023 5.271 -16.528 1.00 90.81 119 GLY A C 1
ATOM 956 O O . GLY A 1 119 ? 5.917 6.093 -15.619 1.00 90.81 119 GLY A O 1
ATOM 957 N N . LEU A 1 120 ? 6.664 4.104 -16.378 1.00 92.69 120 LEU A N 1
ATOM 958 C CA . LEU A 1 120 ? 7.162 3.663 -15.078 1.00 92.69 120 LEU A CA 1
ATOM 959 C C . LEU A 1 120 ? 8.236 4.617 -14.563 1.00 92.69 120 LEU A C 1
ATOM 961 O O . LEU A 1 120 ? 8.163 5.045 -13.419 1.00 92.69 120 LEU A O 1
ATOM 965 N N . ALA A 1 121 ? 9.174 5.032 -15.417 1.00 90.75 121 ALA A N 1
ATOM 966 C CA . ALA A 1 121 ? 10.202 5.997 -15.036 1.00 90.75 121 ALA A CA 1
ATOM 967 C C . ALA A 1 121 ? 9.614 7.336 -14.546 1.00 90.75 121 ALA A C 1
ATOM 969 O O . ALA A 1 121 ? 10.147 7.939 -13.616 1.00 90.75 121 ALA A O 1
ATOM 970 N N . HIS A 1 122 ? 8.511 7.795 -15.145 1.00 92.50 122 HIS A N 1
ATOM 971 C CA . HIS A 1 122 ? 7.879 9.062 -14.781 1.00 92.50 122 HI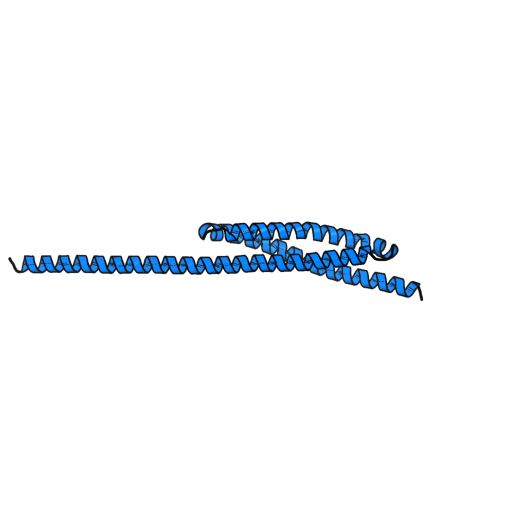S A CA 1
ATOM 972 C C . HIS A 1 122 ? 7.009 8.964 -13.519 1.00 92.50 122 HIS A C 1
ATOM 974 O O . HIS A 1 122 ? 7.041 9.858 -12.673 1.00 92.50 122 HIS A O 1
ATOM 980 N N . HIS A 1 123 ? 6.238 7.885 -13.373 1.00 92.31 123 HIS A N 1
ATOM 981 C CA . HIS A 1 123 ? 5.252 7.746 -12.298 1.00 92.31 123 HIS A CA 1
ATOM 982 C C . HIS A 1 123 ? 5.791 7.055 -11.045 1.00 92.31 123 HIS A C 1
ATOM 984 O O . HIS A 1 123 ? 5.268 7.294 -9.956 1.00 92.31 123 HIS A O 1
ATOM 990 N N . LYS A 1 124 ? 6.862 6.259 -11.159 1.00 92.31 124 LYS A N 1
ATOM 991 C CA . LYS A 1 124 ? 7.429 5.490 -10.042 1.00 92.31 124 LYS A CA 1
ATOM 992 C C . LYS A 1 124 ? 7.724 6.329 -8.792 1.00 92.31 124 LYS A C 1
ATOM 994 O O . LYS A 1 124 ? 7.339 5.872 -7.721 1.00 92.31 124 LYS A O 1
ATOM 999 N N . PRO A 1 125 ? 8.326 7.536 -8.859 1.00 94.06 125 PRO A N 1
ATOM 1000 C CA . PRO A 1 125 ? 8.560 8.337 -7.655 1.00 94.06 125 PRO A CA 1
ATOM 1001 C C . PRO A 1 125 ? 7.265 8.704 -6.921 1.00 94.06 125 PRO A C 1
ATOM 1003 O O . PRO A 1 125 ? 7.197 8.609 -5.700 1.00 94.06 125 PRO A O 1
ATOM 1006 N N . ARG A 1 126 ? 6.213 9.067 -7.667 1.00 94.69 126 ARG A N 1
ATOM 1007 C CA . ARG A 1 126 ? 4.896 9.372 -7.094 1.00 94.69 126 ARG A CA 1
ATOM 1008 C C . ARG A 1 126 ? 4.270 8.128 -6.469 1.00 94.69 126 ARG A C 1
ATOM 1010 O O . ARG A 1 126 ? 3.745 8.209 -5.367 1.00 94.69 126 ARG A O 1
ATOM 1017 N N . PHE A 1 127 ? 4.311 6.998 -7.170 1.00 95.12 127 PHE A N 1
ATOM 1018 C CA . PHE A 1 127 ? 3.735 5.751 -6.671 1.00 95.12 127 PHE A CA 1
ATOM 1019 C C . PHE A 1 127 ? 4.460 5.242 -5.423 1.00 95.12 127 PHE A C 1
ATOM 1021 O O . PHE A 1 127 ? 3.808 4.760 -4.506 1.00 95.12 127 PHE A O 1
ATOM 1028 N N . LEU A 1 128 ? 5.786 5.392 -5.357 1.00 94.12 128 LEU A N 1
ATOM 1029 C CA . LEU A 1 128 ? 6.560 5.085 -4.154 1.00 94.12 128 LEU A CA 1
ATOM 1030 C C . LEU A 1 128 ? 6.131 5.946 -2.968 1.00 94.12 128 LEU A C 1
ATOM 1032 O O . LEU A 1 128 ? 5.895 5.383 -1.910 1.00 94.12 128 LEU A O 1
ATOM 1036 N N . GLY A 1 129 ? 5.960 7.259 -3.159 1.00 95.31 129 GLY A N 1
ATOM 1037 C CA . GLY A 1 129 ? 5.478 8.141 -2.091 1.00 95.31 129 GLY A CA 1
ATOM 1038 C C . GLY A 1 129 ? 4.112 7.713 -1.549 1.00 95.31 129 GLY A C 1
ATOM 1039 O O . GLY A 1 129 ? 3.947 7.590 -0.346 1.00 95.31 129 GLY A O 1
ATOM 1040 N N . LEU A 1 130 ? 3.169 7.376 -2.437 1.00 95.62 130 LEU A N 1
ATOM 1041 C CA . LEU A 1 130 ? 1.846 6.882 -2.030 1.00 95.62 130 LEU A CA 1
ATOM 1042 C C . LEU A 1 130 ? 1.924 5.576 -1.224 1.00 95.62 130 LEU A C 1
ATOM 1044 O O . LEU A 1 130 ? 1.239 5.432 -0.217 1.00 95.62 130 LEU A O 1
ATOM 1048 N N . ILE A 1 131 ? 2.770 4.632 -1.651 1.00 95.44 131 ILE A N 1
ATOM 1049 C CA . ILE A 1 131 ? 2.978 3.370 -0.927 1.00 95.44 131 ILE A CA 1
ATOM 1050 C C . ILE A 1 131 ? 3.631 3.630 0.432 1.00 95.44 131 ILE A C 1
ATOM 1052 O O . ILE A 1 131 ? 3.247 3.004 1.410 1.00 95.44 131 ILE A O 1
ATOM 1056 N N . GLU A 1 132 ? 4.613 4.527 0.500 1.00 96.50 132 GLU A N 1
ATOM 1057 C CA . GLU A 1 132 ? 5.325 4.858 1.737 1.00 96.50 132 GLU A CA 1
ATOM 1058 C C . GLU A 1 132 ? 4.409 5.538 2.758 1.00 96.50 132 GLU A C 1
ATOM 1060 O O . GLU A 1 132 ? 4.448 5.171 3.932 1.00 96.50 132 GLU A O 1
ATOM 1065 N N . ASP A 1 133 ? 3.536 6.444 2.311 1.00 96.81 133 ASP A N 1
ATOM 1066 C CA . ASP A 1 133 ? 2.517 7.075 3.153 1.00 96.81 133 ASP A CA 1
ATOM 1067 C C . ASP A 1 133 ? 1.533 6.027 3.715 1.00 96.81 133 ASP A C 1
ATOM 1069 O O . ASP A 1 133 ? 1.262 6.002 4.921 1.00 96.81 133 ASP A O 1
ATOM 1073 N N . ASP A 1 134 ? 1.049 5.106 2.871 1.00 97.19 134 ASP A N 1
ATOM 1074 C CA . ASP A 1 134 ? 0.150 4.023 3.292 1.00 97.19 134 ASP A CA 1
ATOM 1075 C C . ASP A 1 134 ? 0.851 3.023 4.242 1.00 97.19 134 ASP A C 1
ATOM 1077 O O . ASP A 1 134 ? 0.274 2.583 5.241 1.00 97.19 134 ASP A O 1
ATOM 1081 N N . GLU A 1 135 ? 2.111 2.661 3.961 1.00 96.25 135 GLU A N 1
ATOM 1082 C CA . GLU A 1 135 ? 2.943 1.789 4.806 1.00 96.25 135 GLU A CA 1
ATOM 1083 C C . GLU A 1 135 ? 3.201 2.434 6.179 1.00 96.25 135 GLU A C 1
ATOM 1085 O O . GLU A 1 135 ? 3.126 1.756 7.212 1.00 96.25 135 GLU A O 1
ATOM 1090 N N . GLN A 1 136 ? 3.461 3.745 6.212 1.00 97.38 136 GLN A N 1
ATOM 1091 C CA . GLN A 1 136 ? 3.622 4.493 7.453 1.00 97.38 136 GLN A CA 1
ATOM 1092 C C . GLN A 1 136 ? 2.325 4.481 8.266 1.00 97.38 136 GLN A C 1
ATOM 1094 O O . GLN A 1 136 ? 2.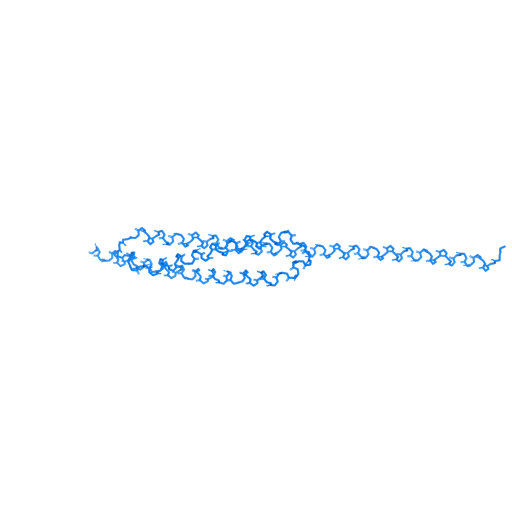355 4.143 9.455 1.00 97.38 136 GLN A O 1
ATOM 1099 N N . PHE A 1 137 ? 1.188 4.785 7.635 1.00 97.56 137 PHE A N 1
ATOM 1100 C CA . PHE A 1 137 ? -0.111 4.718 8.296 1.00 97.56 137 PHE A CA 1
ATOM 1101 C C . PHE A 1 137 ? -0.363 3.328 8.898 1.00 97.56 137 PHE A C 1
ATOM 1103 O O . PHE A 1 137 ? -0.729 3.219 10.072 1.00 97.56 137 PHE A O 1
ATOM 1110 N N . ALA A 1 138 ? -0.123 2.259 8.131 1.00 96.56 138 ALA A N 1
ATOM 1111 C CA . ALA A 1 138 ? -0.326 0.889 8.595 1.00 96.56 138 ALA A CA 1
ATOM 1112 C C . ALA A 1 138 ? 0.567 0.545 9.798 1.00 96.56 138 ALA A C 1
ATOM 1114 O O . ALA A 1 138 ? 0.100 -0.069 10.760 1.00 96.56 138 ALA A O 1
ATOM 1115 N N . SER A 1 139 ? 1.825 0.993 9.793 1.00 96.94 139 SER A N 1
ATOM 1116 C CA . SER A 1 139 ? 2.737 0.833 10.930 1.00 96.94 139 SER A CA 1
ATOM 1117 C C . SER A 1 139 ? 2.210 1.538 12.188 1.00 96.94 139 SER A C 1
ATOM 1119 O O . SER A 1 139 ? 2.197 0.961 13.279 1.00 96.94 139 SER A O 1
ATOM 1121 N N . GLU A 1 140 ? 1.726 2.773 12.060 1.00 97.25 140 GLU A N 1
ATOM 1122 C CA . GLU A 1 140 ? 1.154 3.522 13.183 1.00 97.25 140 GLU A CA 1
ATOM 1123 C C . GLU A 1 140 ? -0.142 2.883 13.709 1.00 97.25 140 GLU A C 1
ATOM 1125 O O . GLU A 1 140 ? -0.330 2.753 14.924 1.00 97.25 140 GLU A O 1
ATOM 1130 N N . ALA A 1 141 ? -1.017 2.431 12.810 1.00 96.50 141 ALA A N 1
ATOM 1131 C CA . ALA A 1 141 ? -2.240 1.711 13.150 1.00 96.50 141 ALA A CA 1
ATOM 1132 C C . ALA A 1 141 ? -1.942 0.379 13.860 1.00 96.50 141 ALA A C 1
ATOM 1134 O O . ALA A 1 141 ? -2.627 0.012 14.816 1.00 96.50 141 ALA A O 1
ATOM 1135 N N . GLN A 1 142 ? -0.869 -0.319 13.480 1.00 96.56 142 GLN A N 1
ATOM 1136 C CA . GLN A 1 142 ? -0.442 -1.548 14.148 1.00 96.56 142 GLN A CA 1
ATOM 1137 C C . GLN A 1 142 ? 0.006 -1.306 15.599 1.00 96.56 142 GLN A C 1
ATOM 1139 O O . GLN A 1 142 ? -0.270 -2.134 16.476 1.00 96.56 142 GLN A O 1
ATOM 1144 N N . VAL A 1 143 ? 0.650 -0.165 15.874 1.00 97.19 143 VAL A N 1
ATOM 1145 C CA . VAL A 1 143 ? 0.977 0.270 17.243 1.00 97.19 143 VAL A CA 1
ATOM 1146 C C . VAL A 1 143 ? -0.297 0.591 18.025 1.00 97.19 143 VAL A C 1
ATOM 1148 O O . VAL A 1 143 ? -0.421 0.177 19.179 1.00 97.19 143 VAL A O 1
ATOM 1151 N N . ARG A 1 144 ? -1.265 1.285 17.408 1.00 96.25 144 ARG A N 1
ATOM 1152 C CA . ARG A 1 144 ? -2.570 1.559 18.033 1.00 96.25 144 ARG A CA 1
ATOM 1153 C C . ARG A 1 144 ? -3.307 0.268 18.389 1.00 96.25 144 ARG A C 1
ATOM 1155 O O . ARG A 1 144 ? -3.744 0.145 19.528 1.00 96.25 144 ARG A O 1
ATOM 1162 N N . CYS A 1 145 ? -3.321 -0.723 17.496 1.00 96.44 145 CYS A N 1
ATOM 1163 C CA . CYS A 1 145 ? -3.882 -2.049 17.772 1.00 96.44 145 CYS A CA 1
ATOM 1164 C C . CYS A 1 145 ? -3.287 -2.680 19.038 1.00 96.44 145 CYS A C 1
ATOM 1166 O O . CYS A 1 145 ? -4.033 -3.189 19.866 1.00 96.44 145 CYS A O 1
ATOM 1168 N N . GLY A 1 146 ? -1.960 -2.620 19.212 1.00 96.56 146 GLY A N 1
ATOM 1169 C CA . GLY A 1 146 ? -1.301 -3.158 20.409 1.00 96.56 146 GLY A CA 1
ATOM 1170 C C . GLY A 1 146 ? -1.731 -2.446 21.695 1.00 96.56 146 GLY A C 1
ATOM 1171 O O . GLY A 1 146 ? -2.016 -3.094 22.696 1.00 96.56 146 GLY A O 1
ATOM 1172 N N . ARG A 1 147 ? -1.868 -1.116 21.657 1.00 96.44 147 ARG A N 1
ATOM 1173 C CA . ARG A 1 147 ? -2.367 -0.343 22.808 1.00 96.44 147 ARG A CA 1
ATOM 1174 C C . ARG A 1 147 ? -3.821 -0.674 23.139 1.00 96.44 147 ARG A C 1
ATOM 1176 O O . ARG A 1 147 ? -4.163 -0.776 24.314 1.00 96.44 147 ARG A O 1
ATOM 1183 N N . THR A 1 148 ? -4.667 -0.840 22.123 1.00 96.12 148 THR A N 1
ATOM 1184 C CA . THR A 1 148 ? -6.071 -1.219 22.317 1.00 96.12 148 THR A CA 1
ATOM 1185 C C . THR A 1 148 ? -6.195 -2.629 22.878 1.00 96.12 148 THR A C 1
ATOM 1187 O O . THR A 1 148 ? -7.001 -2.855 23.772 1.00 96.12 148 THR A O 1
ATOM 1190 N N . GLU A 1 149 ? -5.369 -3.562 22.413 1.00 96.06 149 GLU A N 1
ATOM 1191 C CA . GLU A 1 149 ? -5.298 -4.925 22.940 1.00 96.06 149 GLU A CA 1
ATOM 1192 C C . GLU A 1 149 ? -4.950 -4.932 24.437 1.00 96.06 149 GLU A C 1
ATOM 1194 O O . GLU A 1 149 ? -5.700 -5.488 25.237 1.00 96.06 149 GLU A O 1
ATOM 1199 N N . GLU A 1 150 ? -3.921 -4.186 24.850 1.00 95.38 150 GLU A N 1
ATOM 1200 C CA . GLU A 1 150 ? -3.600 -4.013 26.274 1.00 95.38 150 GLU A CA 1
ATOM 1201 C C . GLU A 1 150 ? -4.738 -3.365 27.080 1.00 95.38 150 GLU A C 1
ATOM 1203 O O . GLU A 1 150 ? -4.911 -3.657 28.268 1.00 95.38 150 GLU A O 1
ATOM 1208 N N . ALA A 1 151 ? -5.479 -2.431 26.479 1.00 94.12 151 ALA A N 1
ATOM 1209 C CA . ALA A 1 151 ? -6.602 -1.769 27.134 1.00 94.12 151 ALA A CA 1
ATOM 1210 C C . ALA A 1 151 ? -7.786 -2.728 27.338 1.00 94.12 151 ALA A C 1
ATOM 1212 O O . ALA A 1 151 ? -8.390 -2.711 28.414 1.00 94.12 151 ALA A O 1
ATOM 1213 N N . ILE A 1 152 ? -8.066 -3.596 26.357 1.00 93.69 152 ILE A N 1
ATOM 1214 C CA . ILE A 1 152 ? -9.063 -4.668 26.471 1.00 93.69 152 ILE A CA 1
ATOM 1215 C C . ILE A 1 152 ? -8.690 -5.596 27.629 1.00 93.69 152 ILE A C 1
ATOM 1217 O O . ILE A 1 152 ? -9.485 -5.765 28.554 1.00 93.69 152 ILE A O 1
ATOM 1221 N N . ASP A 1 153 ? -7.458 -6.107 27.645 1.00 93.00 153 ASP A N 1
ATOM 1222 C CA . ASP A 1 153 ? -7.013 -7.067 28.661 1.00 93.00 153 ASP A CA 1
ATOM 1223 C C . ASP A 1 153 ? -7.087 -6.468 30.084 1.00 93.00 153 ASP A C 1
ATOM 1225 O O . ASP A 1 153 ? -7.501 -7.125 31.048 1.00 93.00 153 ASP A O 1
ATOM 1229 N N . LYS A 1 154 ? -6.750 -5.178 30.235 1.00 91.62 154 LYS A N 1
ATOM 1230 C CA . LYS A 1 15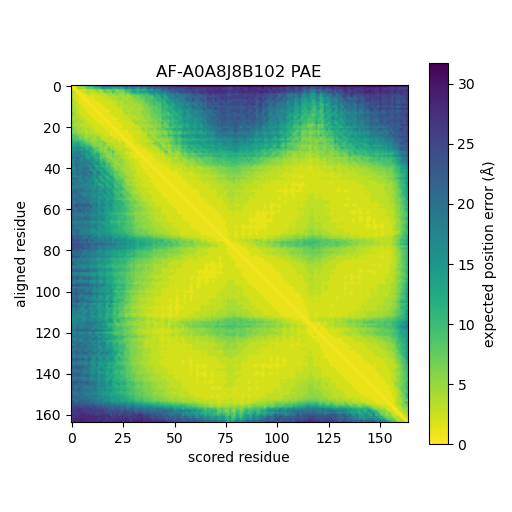4 ? -6.884 -4.443 31.507 1.00 91.62 154 LYS A CA 1
ATOM 1231 C C . LYS A 1 154 ? -8.345 -4.270 31.932 1.00 91.62 154 LYS A C 1
ATOM 1233 O O . LYS A 1 154 ? -8.633 -4.349 33.130 1.00 91.62 154 LYS A O 1
ATOM 1238 N N . ALA A 1 155 ? -9.252 -4.001 30.995 1.00 88.56 155 ALA A N 1
ATOM 1239 C CA . ALA A 1 155 ? -10.674 -3.831 31.284 1.00 88.56 155 ALA A CA 1
ATOM 1240 C C . ALA A 1 155 ? -11.325 -5.157 31.715 1.00 88.56 155 ALA A C 1
ATOM 1242 O O . ALA A 1 155 ? -12.037 -5.197 32.720 1.00 88.56 155 ALA A O 1
ATOM 1243 N N . GLU A 1 156 ? -11.007 -6.253 31.025 1.00 85.62 156 GLU A N 1
ATOM 1244 C CA . GLU A 1 156 ? -11.487 -7.603 31.351 1.00 85.62 156 GLU A CA 1
ATOM 1245 C C . GLU A 1 156 ? -10.964 -8.089 32.716 1.00 85.62 156 GLU A C 1
ATOM 1247 O O . GLU A 1 156 ? -11.719 -8.618 33.540 1.00 85.62 156 GLU A O 1
ATOM 1252 N N . THR A 1 157 ? -9.688 -7.829 33.018 1.00 85.31 157 THR A N 1
ATOM 1253 C CA . THR A 1 157 ? -9.087 -8.190 34.314 1.00 85.31 157 THR A CA 1
ATOM 1254 C C . THR A 1 157 ? -9.752 -7.452 35.478 1.00 85.31 157 THR A C 1
ATOM 1256 O O . THR A 1 157 ? -10.028 -8.053 36.518 1.00 85.31 157 THR A O 1
ATOM 1259 N N . LYS A 1 158 ? -10.049 -6.154 35.315 1.00 77.12 158 LYS A N 1
ATOM 1260 C CA . LYS A 1 158 ? -10.734 -5.364 36.350 1.00 77.12 158 LYS A CA 1
ATOM 1261 C C . LYS A 1 158 ? -12.113 -5.926 36.668 1.00 77.12 158 LYS A C 1
ATOM 1263 O O . LYS A 1 158 ? -12.424 -6.075 37.843 1.00 77.12 158 LYS A O 1
ATOM 1268 N N . LEU A 1 159 ? -12.908 -6.273 35.654 1.00 67.69 159 LEU A N 1
ATOM 1269 C CA . LEU A 1 159 ? -14.221 -6.887 35.871 1.00 67.69 159 LEU A CA 1
ATOM 1270 C C . LEU A 1 159 ? -14.103 -8.186 36.667 1.00 67.69 159 LEU A C 1
ATOM 1272 O O . LEU A 1 159 ? -14.830 -8.372 37.634 1.00 67.69 159 LEU A O 1
ATOM 1276 N N . THR A 1 160 ? -13.133 -9.035 36.330 1.00 70.44 160 THR A N 1
ATOM 1277 C CA . THR A 1 160 ? -12.929 -10.316 37.021 1.00 70.44 160 THR A CA 1
ATOM 1278 C C . THR A 1 160 ? -12.624 -10.134 38.515 1.00 70.44 160 THR A C 1
ATOM 1280 O O . THR A 1 160 ? -13.120 -10.903 39.330 1.00 70.44 160 THR A O 1
ATOM 1283 N N . MET A 1 161 ? -11.875 -9.092 38.902 1.00 69.25 161 MET A N 1
ATOM 1284 C CA . MET A 1 161 ? -11.590 -8.798 40.317 1.00 69.25 161 MET A CA 1
ATOM 1285 C C . MET A 1 161 ? -12.781 -8.227 41.099 1.00 69.25 161 MET A C 1
ATOM 1287 O O . MET A 1 161 ? -12.786 -8.328 42.319 1.00 69.25 161 MET A O 1
ATOM 1291 N N . PHE A 1 162 ? -13.773 -7.620 40.441 1.00 61.00 162 PHE A N 1
ATOM 1292 C CA . PHE A 1 162 ? -14.970 -7.096 41.119 1.00 61.00 162 PHE A CA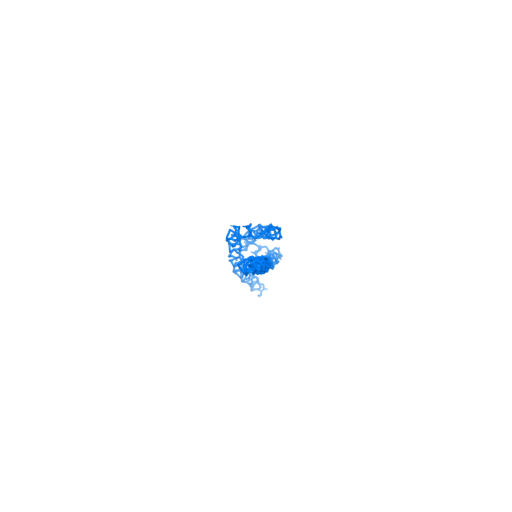 1
ATOM 1293 C C . PHE A 1 162 ? -16.021 -8.177 41.424 1.00 61.00 162 PHE A C 1
ATOM 1295 O O . PHE A 1 162 ? -16.936 -7.922 42.205 1.00 61.00 162 PHE A O 1
ATOM 1302 N N . PHE A 1 163 ? -15.902 -9.366 40.823 1.00 57.50 163 PHE A N 1
ATOM 1303 C CA . PHE A 1 163 ? -16.827 -10.492 41.010 1.00 57.50 163 PHE A CA 1
ATOM 1304 C C . PHE A 1 163 ? -16.274 -11.622 41.906 1.00 57.50 163 PHE A C 1
ATOM 1306 O O . PHE A 1 163 ? -16.927 -12.660 42.024 1.00 57.50 163 PHE A O 1
ATOM 1313 N N . VAL A 1 164 ? -15.108 -11.429 42.541 1.00 51.59 164 VAL A N 1
ATOM 1314 C CA . VAL A 1 164 ? -14.520 -12.321 43.566 1.00 51.59 164 VAL A CA 1
ATOM 1315 C C . VAL A 1 164 ? -14.577 -11.636 44.924 1.00 51.59 164 VAL A C 1
ATOM 1317 O O . VAL A 1 164 ? -14.968 -12.316 45.899 1.00 51.59 164 VAL A O 1
#

Foldseek 3Di:
DDPVVVVVVVVVVVVVVVVVVVVVVVVVVVVVVVVVLVVVQVVVLVVLLVLLVVLLVLLVVLLVLLVVLLVLLVPDDPVSVVQCVVLNVVSVVLNVVSVVLNVLSVVLNVCSVPDDDVRCVVCVVVSVVSSVVSSVSSVVSVVSSVVSVVSSVVSVVVVVVVVD

Mean predicted aligned error: 7.88 Å

Nearest PDB structures (foldseek):
  4tx5-assembly1_A  TM=3.706E-01  e=3.116E-01  Homo sapiens
  8tn6-assembly1_C  TM=3.269E-01  e=3.671E-01  synthetic construct
  7rtu-assembly1_B  TM=3.274E-01  e=4.323E-01  Mus musculus
  5y06-assembly1_A  TM=3.250E-01  e=8.692E+00  Mycolicibacterium smegmatis MC2 155

Organism: NCBI:txid1776034

pLDDT: mean 92.05, std 7.53, range [51.59, 98.0]

Sequence (164 aa):
MNASDFIAAIALVVSLLSAWISYRAHRHSVRMKEDESNLAFSREKSEFLVRIDKARKSFDHLEHRLKGLLDRIGHGADDTRKALAAEAEQLKSDLSYLEGCQRQAWSLWEETYEMGQSGLAHHKPRFLGLIEDDEQFASEAQVRCGRTEEAIDKAETKLTMFFV

Radius of gyration: 32.2 Å; Cα contacts (8 Å, |Δi|>4): 65; chains: 1; bounding box: 68×22×111 Å